Protein AF-A0A351UL53-F1 (afdb_monomer)

Structure (mmCIF, N/CA/C/O backbone):
data_AF-A0A351UL53-F1
#
_entry.id   AF-A0A351U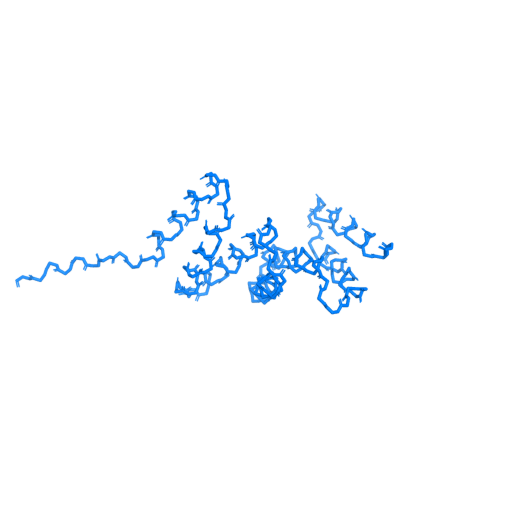L53-F1
#
loop_
_atom_site.group_PDB
_atom_site.id
_atom_site.type_symbol
_atom_site.label_atom_id
_atom_site.label_alt_id
_atom_site.label_comp_id
_atom_site.label_asym_id
_atom_site.label_entity_id
_atom_site.label_seq_id
_atom_site.pdbx_PDB_ins_code
_atom_site.Cartn_x
_atom_site.Cartn_y
_atom_site.Cartn_z
_atom_site.occupancy
_atom_site.B_iso_or_equiv
_atom_site.auth_seq_id
_atom_site.auth_comp_id
_atom_site.auth_asym_id
_atom_site.auth_atom_id
_atom_site.pdbx_PDB_model_num
ATOM 1 N N . MET A 1 1 ? 10.952 2.428 -20.933 1.00 68.31 1 MET A N 1
ATOM 2 C CA . MET A 1 1 ? 11.236 1.149 -20.238 1.00 68.31 1 MET A CA 1
ATOM 3 C C . MET A 1 1 ? 10.155 0.113 -20.560 1.00 68.31 1 MET A C 1
ATOM 5 O O . MET A 1 1 ? 9.127 0.120 -19.886 1.00 68.31 1 MET A O 1
ATOM 9 N N . PRO A 1 2 ? 10.359 -0.741 -21.577 1.00 81.62 2 PRO A N 1
ATOM 10 C CA . PRO A 1 2 ? 9.406 -1.792 -21.960 1.00 81.62 2 PRO A CA 1
ATOM 11 C C . PRO A 1 2 ? 9.128 -2.792 -20.827 1.00 81.62 2 PRO A C 1
ATOM 13 O O . PRO A 1 2 ? 7.979 -2.975 -20.445 1.00 81.62 2 PRO A O 1
ATOM 16 N N . VAL A 1 3 ? 10.183 -3.285 -20.160 1.00 91.88 3 VAL A N 1
ATOM 17 C CA . VAL A 1 3 ? 10.083 -4.295 -19.085 1.00 91.88 3 VAL A CA 1
ATOM 18 C C . VAL A 1 3 ? 9.100 -3.900 -17.977 1.00 91.88 3 VAL A C 1
ATOM 20 O O . VAL A 1 3 ? 8.261 -4.709 -17.595 1.00 91.88 3 VAL A O 1
ATOM 23 N N . TYR A 1 4 ? 9.161 -2.655 -17.483 1.00 96.12 4 TYR A N 1
ATOM 24 C CA . TYR A 1 4 ? 8.219 -2.154 -16.473 1.00 96.12 4 TYR A CA 1
ATOM 25 C C . TYR A 1 4 ? 6.769 -2.225 -16.969 1.00 96.12 4 TYR A C 1
ATOM 27 O O . TYR A 1 4 ? 5.912 -2.780 -16.286 1.00 96.12 4 TYR A O 1
ATOM 35 N N . LYS A 1 5 ? 6.503 -1.678 -18.164 1.00 97.25 5 LYS A N 1
ATOM 36 C CA . LYS A 1 5 ? 5.147 -1.600 -18.723 1.00 97.25 5 LYS A CA 1
ATOM 37 C C . LYS A 1 5 ? 4.570 -2.995 -18.960 1.00 97.25 5 LYS A C 1
ATOM 39 O O . LYS A 1 5 ? 3.425 -3.241 -18.593 1.00 97.25 5 LYS A O 1
ATOM 44 N N . ASP A 1 6 ? 5.377 -3.913 -19.484 1.00 97.75 6 ASP A N 1
ATOM 45 C CA . ASP A 1 6 ? 4.945 -5.281 -19.777 1.00 97.75 6 ASP A CA 1
ATOM 46 C C . ASP A 1 6 ? 4.645 -6.070 -18.498 1.00 97.75 6 ASP A C 1
ATOM 48 O O . ASP A 1 6 ? 3.645 -6.785 -18.425 1.00 97.75 6 ASP A O 1
ATOM 52 N N . CYS A 1 7 ? 5.489 -5.924 -17.471 1.00 98.44 7 CYS A N 1
ATOM 53 C CA . CYS A 1 7 ? 5.260 -6.552 -16.170 1.00 98.44 7 CYS A CA 1
ATOM 54 C C . CYS A 1 7 ? 3.984 -6.012 -15.515 1.00 98.44 7 CYS A C 1
ATOM 56 O O . CYS A 1 7 ? 3.147 -6.796 -15.076 1.00 98.44 7 CYS A O 1
ATOM 58 N N . VAL A 1 8 ? 3.779 -4.692 -15.512 1.00 98.50 8 VAL A N 1
ATOM 59 C CA . VAL A 1 8 ? 2.543 -4.091 -14.985 1.00 98.50 8 VAL A CA 1
ATOM 60 C C . VAL A 1 8 ? 1.318 -4.601 -15.746 1.00 98.50 8 VAL A C 1
ATOM 62 O O . VAL A 1 8 ? 0.368 -5.060 -15.118 1.00 98.50 8 VAL A O 1
ATOM 65 N N . ALA A 1 9 ? 1.348 -4.617 -17.081 1.00 98.50 9 ALA A N 1
ATOM 66 C CA . ALA A 1 9 ? 0.228 -5.102 -17.889 1.00 98.50 9 ALA A CA 1
ATOM 67 C C . ALA A 1 9 ? -0.114 -6.575 -17.597 1.00 98.50 9 ALA A C 1
ATOM 69 O O . ALA A 1 9 ? -1.288 -6.931 -17.453 1.00 98.50 9 ALA A O 1
ATOM 70 N N . ARG A 1 10 ? 0.897 -7.443 -17.455 1.00 98.69 10 ARG A N 1
ATOM 71 C CA . ARG A 1 10 ? 0.681 -8.845 -17.060 1.00 98.69 10 ARG A CA 1
ATOM 72 C C . ARG A 1 10 ? 0.178 -8.971 -15.622 1.00 98.69 10 ARG A C 1
ATOM 74 O O . ARG A 1 10 ? -0.683 -9.813 -15.372 1.00 98.69 10 ARG A O 1
ATOM 81 N N . GLY A 1 11 ? 0.664 -8.136 -14.705 1.00 98.62 11 GLY A N 1
ATOM 82 C CA . GLY A 1 11 ? 0.195 -8.073 -13.320 1.00 98.62 11 GLY A CA 1
ATOM 83 C C . GLY A 1 11 ? -1.282 -7.690 -13.225 1.00 98.62 11 GLY A C 1
ATOM 84 O O . GLY A 1 11 ? -2.062 -8.382 -12.573 1.00 98.62 11 GLY A O 1
ATOM 85 N N . GLU A 1 12 ? -1.692 -6.652 -13.949 1.00 98.56 12 GLU A N 1
ATOM 86 C CA . GLU A 1 12 ? -3.087 -6.210 -14.059 1.00 98.56 12 GLU A CA 1
ATOM 87 C C . GLU A 1 12 ? -3.990 -7.290 -14.668 1.00 98.56 12 GLU A C 1
ATOM 89 O O . GLU A 1 12 ? -5.045 -7.616 -14.119 1.00 98.56 12 GLU A O 1
ATOM 94 N N . LYS A 1 13 ? -3.542 -7.931 -15.755 1.00 98.75 13 LYS A N 1
ATOM 95 C CA . LYS A 1 13 ? -4.259 -9.064 -16.358 1.00 98.75 13 LYS A CA 1
ATOM 96 C C . LYS A 1 13 ? -4.386 -10.243 -15.390 1.00 98.75 13 LYS A C 1
ATOM 98 O O . LYS A 1 13 ? -5.415 -10.908 -15.349 1.00 98.75 13 LYS A O 1
ATOM 103 N N . ALA A 1 14 ? -3.358 -10.532 -14.600 1.00 98.69 14 ALA A N 1
ATOM 104 C CA . ALA A 1 14 ? -3.440 -11.580 -13.590 1.00 98.69 14 ALA A CA 1
ATOM 105 C C . ALA A 1 14 ? -4.446 -11.223 -12.480 1.00 98.69 14 ALA A C 1
ATOM 107 O O . ALA A 1 14 ? -5.165 -12.109 -12.017 1.00 98.69 14 ALA A O 1
ATOM 108 N N . ILE A 1 15 ? -4.558 -9.945 -12.102 1.00 98.56 15 ILE A N 1
ATOM 109 C CA . ILE A 1 15 ? -5.555 -9.462 -11.133 1.00 98.56 15 ILE A CA 1
ATOM 110 C C . ILE A 1 15 ? -6.979 -9.633 -11.654 1.00 98.56 15 ILE A C 1
ATOM 112 O O . ILE A 1 15 ? -7.819 -10.142 -10.911 1.00 98.56 15 ILE A O 1
ATOM 116 N N . SER A 1 16 ? -7.254 -9.290 -12.916 1.00 98.44 16 SER A N 1
ATOM 117 C CA . SER A 1 16 ? -8.591 -9.495 -13.497 1.00 98.44 16 SER A CA 1
ATOM 118 C C . SER A 1 16 ? -8.991 -10.976 -13.538 1.00 98.44 16 SER A C 1
ATOM 120 O O . SER A 1 16 ? -10.166 -11.308 -13.405 1.00 98.44 16 SER A O 1
ATOM 122 N N . LEU A 1 17 ? -8.005 -11.874 -13.618 1.00 98.44 17 LEU A N 1
ATOM 123 C CA . LEU A 1 17 ? -8.179 -13.326 -13.541 1.00 98.44 17 LEU A CA 1
ATOM 124 C C . LEU A 1 17 ? -8.132 -13.885 -12.105 1.00 98.44 17 LEU A C 1
ATOM 126 O O . LEU A 1 17 ? -8.111 -15.104 -11.937 1.00 98.44 17 LEU A O 1
ATOM 130 N N . LYS A 1 18 ? -8.070 -13.030 -11.073 1.00 98.12 18 LYS A N 1
ATOM 131 C CA . LYS A 1 18 ? -7.915 -13.397 -9.648 1.00 98.12 18 LYS A CA 1
ATOM 132 C C . LYS A 1 18 ? -6.678 -14.264 -9.347 1.00 98.12 18 LYS A C 1
ATOM 134 O O . LYS A 1 18 ? -6.607 -14.928 -8.315 1.00 98.12 18 LYS A O 1
ATOM 139 N N . LYS A 1 19 ? -5.664 -14.239 -10.216 1.00 98.62 19 LYS A N 1
ATOM 140 C CA . LYS A 1 19 ? -4.387 -14.952 -10.052 1.00 98.62 19 LYS A CA 1
ATOM 141 C C . LYS A 1 19 ? -3.411 -14.097 -9.243 1.00 98.62 19 LYS A C 1
ATOM 143 O O . LYS A 1 19 ? -2.407 -13.617 -9.770 1.00 98.62 19 LYS A O 1
ATOM 148 N N . TYR A 1 20 ? -3.709 -13.883 -7.963 1.00 98.50 20 TYR A N 1
ATOM 149 C CA . TYR A 1 20 ? -2.988 -12.912 -7.127 1.00 98.50 20 TYR A CA 1
ATOM 150 C C . TYR A 1 20 ? -1.498 -13.231 -6.960 1.00 98.50 20 TYR A C 1
ATOM 152 O O . TYR A 1 20 ? -0.670 -12.335 -7.095 1.00 98.50 20 TYR A O 1
ATOM 160 N N . SER A 1 21 ? -1.120 -14.500 -6.781 1.00 98.31 21 SER A N 1
ATOM 161 C CA . SER A 1 21 ? 0.297 -14.887 -6.698 1.00 98.31 21 SER A CA 1
ATOM 162 C C . SER A 1 21 ? 1.047 -14.629 -8.011 1.00 98.31 21 SER A C 1
ATOM 164 O O . SER A 1 21 ? 2.208 -14.225 -7.994 1.00 98.31 21 SER A O 1
ATOM 166 N N . SER A 1 22 ? 0.393 -14.825 -9.162 1.00 98.44 22 SER A N 1
ATOM 167 C CA . SER A 1 22 ? 0.969 -14.482 -10.469 1.00 98.44 22 SER A CA 1
ATOM 168 C C . SER A 1 22 ? 1.103 -12.972 -10.637 1.00 98.44 22 SER A C 1
ATOM 170 O O . SER A 1 22 ? 2.144 -12.508 -11.092 1.00 98.44 22 SER A O 1
ATOM 172 N N . ALA A 1 23 ? 0.091 -12.205 -10.228 1.00 98.75 23 ALA A N 1
ATOM 173 C CA . ALA A 1 23 ? 0.154 -10.751 -10.248 1.00 98.75 23 ALA A CA 1
ATOM 174 C C . ALA A 1 23 ? 1.308 -10.228 -9.389 1.00 98.75 23 ALA A C 1
ATOM 176 O O . ALA A 1 23 ? 2.081 -9.398 -9.855 1.00 98.75 23 ALA A O 1
ATOM 177 N N . MET A 1 24 ? 1.475 -10.772 -8.181 1.00 98.56 24 MET A N 1
ATOM 178 C CA . MET A 1 24 ? 2.556 -10.398 -7.270 1.00 98.56 24 MET A CA 1
ATOM 179 C C . MET A 1 24 ? 3.923 -10.605 -7.922 1.00 98.56 24 MET A C 1
ATOM 181 O O . MET A 1 24 ? 4.725 -9.677 -7.945 1.00 98.56 24 MET A O 1
ATOM 185 N N . LYS A 1 25 ? 4.153 -11.766 -8.555 1.00 98.50 25 LYS A N 1
ATOM 186 C CA . LYS A 1 25 ? 5.395 -12.037 -9.301 1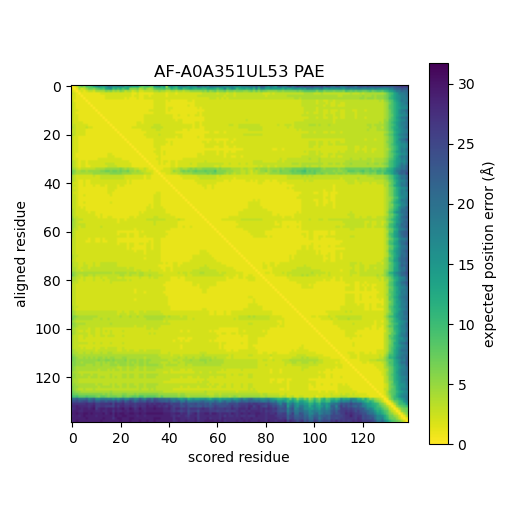.00 98.50 25 LYS A CA 1
ATOM 187 C C . LYS A 1 25 ? 5.664 -10.990 -10.383 1.00 98.50 25 LYS A C 1
ATOM 189 O O . LYS A 1 25 ? 6.804 -10.562 -10.544 1.00 98.50 25 LYS A O 1
ATOM 194 N N . GLU A 1 26 ? 4.643 -10.576 -11.127 1.00 98.75 26 GLU A N 1
ATOM 195 C CA . GLU A 1 26 ? 4.806 -9.576 -12.185 1.00 98.75 26 GLU A CA 1
ATOM 196 C C . GLU A 1 26 ? 5.059 -8.168 -11.626 1.00 98.75 26 GLU A C 1
ATOM 198 O O . GLU A 1 26 ? 5.969 -7.489 -12.098 1.00 98.75 26 GLU A O 1
ATOM 203 N N . PHE A 1 27 ? 4.364 -7.743 -10.567 1.00 98.62 27 PHE A N 1
ATOM 204 C CA . PHE A 1 27 ? 4.651 -6.460 -9.913 1.00 98.62 27 PHE A CA 1
ATOM 205 C C . PHE A 1 27 ? 6.045 -6.430 -9.269 1.00 98.62 27 PHE A C 1
ATOM 207 O O . PHE A 1 27 ? 6.753 -5.434 -9.403 1.00 98.62 27 PHE A O 1
ATOM 214 N N . THR A 1 28 ? 6.515 -7.528 -8.67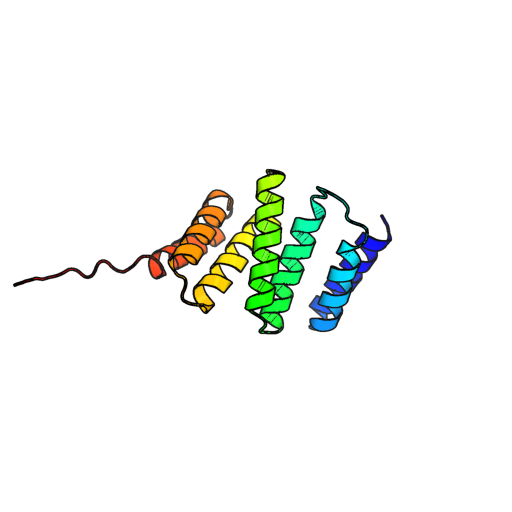1 1.00 98.38 28 THR A N 1
ATOM 215 C CA . THR A 1 28 ? 7.898 -7.623 -8.174 1.00 98.38 28 THR A CA 1
ATOM 216 C C . THR A 1 28 ? 8.915 -7.479 -9.310 1.00 98.38 28 THR A C 1
ATOM 218 O O . THR A 1 28 ? 9.881 -6.728 -9.177 1.00 98.38 28 THR A O 1
ATOM 221 N N . LYS A 1 29 ? 8.690 -8.117 -10.468 1.00 98.12 29 LYS A N 1
ATOM 222 C CA . LYS A 1 29 ? 9.544 -7.916 -11.656 1.00 98.12 29 LYS A CA 1
ATOM 223 C C . LYS A 1 29 ? 9.508 -6.469 -12.156 1.00 98.12 29 LYS A C 1
ATOM 225 O O . LYS A 1 29 ? 10.535 -5.958 -12.598 1.00 98.12 29 LYS A O 1
ATOM 230 N N . ALA A 1 30 ? 8.361 -5.792 -12.056 1.00 98.31 30 ALA A N 1
ATOM 231 C CA . ALA A 1 30 ? 8.227 -4.390 -12.446 1.00 98.31 30 ALA A CA 1
ATOM 232 C C . ALA A 1 30 ? 9.095 -3.444 -11.596 1.00 98.31 30 ALA A C 1
ATOM 234 O O . ALA A 1 30 ? 9.473 -2.390 -12.103 1.00 98.31 30 ALA A O 1
ATOM 235 N N . LEU A 1 31 ? 9.461 -3.811 -10.357 1.00 97.12 31 LEU A N 1
ATOM 236 C CA . LEU A 1 31 ? 10.369 -3.023 -9.508 1.00 97.12 31 LEU A CA 1
ATOM 237 C C . LEU A 1 31 ? 11.829 -3.066 -9.972 1.00 97.12 31 LEU A C 1
ATOM 239 O O . LEU A 1 31 ? 12.544 -2.085 -9.793 1.00 97.12 31 LEU A O 1
ATOM 243 N N . VAL A 1 32 ? 12.283 -4.172 -10.572 1.00 96.62 32 VAL A N 1
ATOM 244 C CA . VAL A 1 32 ? 13.694 -4.396 -10.953 1.00 96.62 32 VAL A CA 1
ATOM 245 C C . VAL A 1 32 ? 14.311 -3.230 -11.750 1.00 96.62 32 VAL A C 1
ATOM 247 O O . VAL A 1 32 ? 15.407 -2.778 -11.381 1.00 96.62 32 VAL A O 1
ATOM 250 N N . PRO A 1 33 ? 13.658 -2.707 -12.813 1.00 96.81 33 PRO A N 1
ATOM 251 C CA . PRO A 1 33 ? 14.196 -1.584 -13.579 1.00 96.81 33 PRO A CA 1
ATOM 252 C C . PRO A 1 33 ? 14.030 -0.216 -12.896 1.00 96.81 33 PRO A C 1
ATOM 254 O O . PRO A 1 33 ? 14.592 0.760 -13.388 1.00 96.81 33 PRO A O 1
ATOM 257 N N . LEU A 1 34 ? 13.273 -0.106 -11.798 1.00 96.31 34 LEU A N 1
ATOM 258 C CA . LEU A 1 34 ? 13.028 1.164 -11.108 1.00 96.31 34 LEU A CA 1
ATOM 259 C C . LEU A 1 34 ? 14.159 1.438 -10.108 1.00 96.31 34 LEU A C 1
ATOM 261 O O . LEU A 1 34 ? 14.278 0.781 -9.071 1.00 96.31 34 LEU A O 1
ATOM 265 N N . LYS A 1 35 ? 15.009 2.423 -10.404 1.00 93.00 35 LYS A N 1
ATOM 266 C CA . LYS A 1 35 ? 16.158 2.803 -9.561 1.00 93.00 35 LYS A CA 1
ATOM 267 C C . LYS A 1 35 ? 15.888 4.101 -8.807 1.00 93.00 35 LYS A C 1
ATOM 269 O O . LYS A 1 35 ? 15.021 4.867 -9.200 1.00 93.00 35 LYS A O 1
ATOM 274 N N . GLY A 1 36 ? 16.610 4.312 -7.705 1.00 91.81 36 GLY A N 1
ATOM 275 C CA . GLY A 1 36 ? 16.540 5.550 -6.922 1.00 91.81 36 GLY A CA 1
ATOM 276 C C . GLY A 1 36 ? 15.113 5.982 -6.573 1.00 91.81 36 GLY A C 1
ATOM 277 O O . GLY A 1 36 ? 14.277 5.158 -6.190 1.00 91.81 36 GLY A O 1
ATOM 278 N N . GLU A 1 37 ? 14.864 7.273 -6.745 1.00 93.00 37 GLU A N 1
ATOM 279 C CA . GLU A 1 37 ? 13.642 8.014 -6.426 1.00 93.00 37 GLU A CA 1
ATOM 280 C C . GLU A 1 37 ? 12.590 7.976 -7.552 1.00 93.00 37 GLU A C 1
ATOM 282 O O . GLU A 1 37 ? 12.003 8.980 -7.941 1.00 93.00 37 GLU A O 1
ATOM 287 N N . ASP A 1 38 ? 12.342 6.789 -8.107 1.00 96.56 38 ASP A N 1
ATOM 288 C CA . ASP A 1 38 ? 11.359 6.614 -9.177 1.00 96.56 38 ASP A CA 1
ATOM 289 C C . ASP A 1 38 ? 9.922 6.588 -8.633 1.00 96.56 38 ASP A C 1
ATOM 291 O O . ASP A 1 38 ? 9.513 5.634 -7.964 1.00 96.56 38 ASP A O 1
ATOM 295 N N . ALA A 1 39 ? 9.132 7.606 -8.981 1.00 96.56 39 ALA A N 1
ATOM 296 C CA . ALA A 1 39 ? 7.737 7.758 -8.564 1.00 96.56 39 ALA A CA 1
ATOM 297 C C . ALA A 1 39 ? 6.854 6.533 -8.863 1.00 96.56 39 ALA A C 1
ATOM 299 O O . ALA A 1 39 ? 5.907 6.246 -8.127 1.00 96.56 39 ALA A O 1
ATOM 300 N N . ARG A 1 40 ? 7.173 5.749 -9.904 1.00 97.69 40 ARG A N 1
ATOM 301 C CA . ARG A 1 40 ? 6.404 4.542 -10.258 1.00 97.69 40 ARG A CA 1
ATOM 302 C C . ARG A 1 40 ? 6.474 3.461 -9.184 1.00 97.69 40 ARG A C 1
ATOM 304 O O . ARG A 1 40 ? 5.590 2.608 -9.132 1.00 97.69 40 ARG A O 1
ATOM 311 N N . LYS A 1 41 ? 7.481 3.496 -8.305 1.00 98.19 41 LYS A N 1
ATOM 312 C CA . LYS A 1 41 ? 7.574 2.580 -7.162 1.00 98.19 41 LYS A CA 1
ATOM 313 C C . LYS A 1 41 ? 6.380 2.710 -6.223 1.00 98.19 41 LYS A C 1
ATOM 315 O O . LYS A 1 41 ? 5.947 1.693 -5.700 1.00 98.19 41 LYS A O 1
ATOM 320 N N . ILE A 1 42 ? 5.818 3.913 -6.062 1.00 98.62 42 ILE A N 1
ATOM 321 C CA . ILE A 1 42 ? 4.649 4.151 -5.199 1.00 98.62 42 ILE A CA 1
ATOM 322 C C . ILE A 1 42 ? 3.475 3.289 -5.675 1.00 98.62 42 ILE A C 1
ATOM 324 O O . ILE A 1 42 ? 2.912 2.529 -4.895 1.00 98.62 42 ILE A O 1
ATOM 328 N N . TYR A 1 43 ? 3.172 3.339 -6.976 1.00 98.62 43 TYR A N 1
ATOM 329 C CA . TYR A 1 43 ? 2.141 2.502 -7.590 1.00 98.62 43 TYR A CA 1
ATOM 330 C C . TYR A 1 43 ? 2.435 1.007 -7.407 1.00 98.62 43 TYR A C 1
ATOM 332 O O . TYR A 1 43 ? 1.567 0.249 -6.985 1.00 98.62 43 TYR A O 1
ATOM 340 N N . VAL A 1 44 ? 3.661 0.559 -7.692 1.00 98.69 44 VAL A N 1
ATOM 341 C CA . VAL A 1 44 ? 3.981 -0.874 -7.612 1.00 98.69 44 VAL A CA 1
ATOM 342 C C . VAL A 1 44 ? 3.894 -1.397 -6.174 1.00 98.69 44 VAL A C 1
ATOM 344 O O . VAL A 1 44 ? 3.337 -2.472 -5.954 1.00 98.69 44 VAL A O 1
ATOM 347 N N . TYR A 1 45 ? 4.388 -0.643 -5.191 1.00 98.81 45 TYR A N 1
ATOM 348 C CA . TYR A 1 45 ? 4.274 -1.009 -3.781 1.00 98.81 45 TYR A CA 1
ATOM 349 C C . TYR A 1 45 ? 2.825 -0.982 -3.288 1.00 98.81 45 TYR A C 1
ATOM 351 O O . TYR A 1 45 ? 2.418 -1.909 -2.592 1.00 98.81 45 TYR A O 1
ATOM 359 N N . GLU A 1 46 ? 2.011 -0.011 -3.707 1.00 98.75 46 GLU A N 1
ATOM 360 C CA . GLU A 1 46 ? 0.570 0.007 -3.410 1.00 98.75 46 GLU A CA 1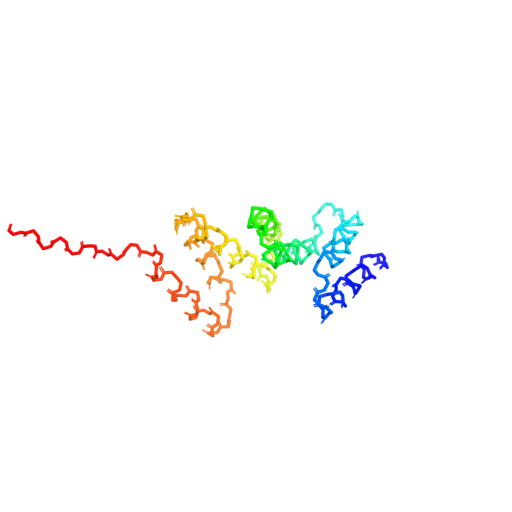
ATOM 361 C C . GLU A 1 46 ? -0.121 -1.277 -3.898 1.00 98.75 46 GLU A C 1
ATOM 363 O O . GLU A 1 46 ? -0.859 -1.920 -3.142 1.00 98.75 46 GLU A O 1
ATOM 368 N N . ARG A 1 47 ? 0.189 -1.719 -5.124 1.00 98.81 47 ARG A N 1
ATOM 369 C CA . ARG A 1 47 ? -0.362 -2.961 -5.688 1.00 98.81 47 ARG A CA 1
ATOM 370 C C . ARG A 1 47 ? 0.136 -4.208 -4.977 1.00 98.81 47 ARG A C 1
ATOM 372 O O . ARG A 1 47 ? -0.658 -5.123 -4.761 1.00 98.81 47 ARG A O 1
ATOM 379 N N . LEU A 1 48 ? 1.409 -4.257 -4.591 1.00 98.88 48 LEU A N 1
ATOM 380 C CA . LEU A 1 48 ? 1.951 -5.362 -3.795 1.00 98.88 48 LEU A CA 1
ATOM 381 C C . LEU A 1 48 ? 1.293 -5.427 -2.412 1.00 98.88 48 LEU A C 1
ATOM 383 O O . LEU A 1 48 ? 0.926 -6.519 -1.977 1.00 98.88 48 LEU A O 1
ATOM 387 N N . GLY A 1 49 ? 1.052 -4.284 -1.767 1.00 98.81 49 GLY A N 1
ATOM 388 C CA . GLY A 1 49 ? 0.299 -4.209 -0.515 1.00 98.81 49 GLY A CA 1
ATOM 389 C C . GLY A 1 49 ? -1.105 -4.791 -0.664 1.00 98.81 49 GLY A C 1
ATOM 390 O O . GLY A 1 49 ? -1.492 -5.708 0.062 1.00 98.81 49 GLY A O 1
ATOM 39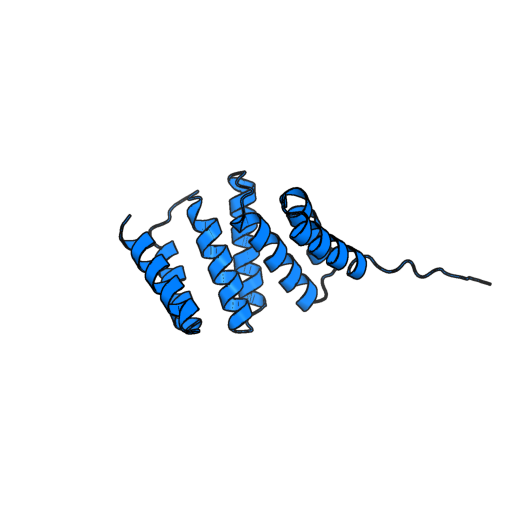1 N N . TRP A 1 50 ? -1.839 -4.346 -1.686 1.00 98.81 50 TRP A N 1
ATOM 392 C CA . TRP A 1 50 ? -3.193 -4.834 -1.960 1.00 98.81 50 TRP A CA 1
ATOM 393 C C . TRP A 1 50 ? -3.237 -6.336 -2.259 1.00 98.81 50 TRP A C 1
ATOM 395 O O . TRP A 1 50 ? -4.127 -7.045 -1.786 1.00 98.81 50 TRP A O 1
ATOM 405 N N . LEU A 1 51 ? -2.268 -6.844 -3.022 1.00 98.81 51 LEU A N 1
ATOM 406 C CA . LEU A 1 51 ? -2.165 -8.269 -3.332 1.00 98.81 51 LEU A CA 1
ATOM 407 C C . LEU A 1 51 ? -1.911 -9.115 -2.085 1.00 98.81 51 LEU A C 1
ATOM 409 O O . LEU A 1 51 ? -2.514 -10.177 -1.954 1.00 98.81 51 LEU A O 1
ATOM 413 N N . ASN A 1 52 ? -1.083 -8.638 -1.157 1.00 98.75 52 ASN A N 1
ATOM 414 C CA . ASN A 1 52 ? -0.828 -9.342 0.097 1.00 98.75 52 ASN A CA 1
ATOM 415 C C . ASN A 1 52 ? -2.073 -9.378 0.994 1.00 98.75 52 ASN A C 1
ATOM 417 O O . ASN A 1 52 ? -2.388 -10.434 1.538 1.00 98.75 52 ASN A O 1
ATOM 421 N N . ILE A 1 53 ? -2.896 -8.320 1.007 1.00 98.50 53 ILE A N 1
ATOM 422 C CA . ILE A 1 53 ? -4.236 -8.386 1.621 1.00 98.50 53 ILE A CA 1
ATOM 423 C C . ILE A 1 53 ? -5.090 -9.492 0.987 1.00 98.50 53 ILE A C 1
ATOM 425 O O . ILE A 1 53 ? -5.749 -10.247 1.700 1.00 98.50 53 ILE A O 1
ATOM 429 N N . LYS A 1 54 ? -5.087 -9.623 -0.347 1.00 98.38 54 LYS A N 1
ATOM 430 C CA . LYS A 1 54 ? -5.833 -10.692 -1.042 1.00 98.38 54 LYS A CA 1
ATOM 431 C C . LYS A 1 54 ? -5.296 -12.094 -0.766 1.00 98.38 54 LYS A C 1
ATOM 433 O O . LYS A 1 54 ? -6.057 -13.050 -0.885 1.00 98.38 54 LYS A O 1
ATOM 438 N N . LEU A 1 55 ? -4.025 -12.205 -0.400 1.00 98.00 55 LEU A N 1
ATOM 439 C CA . LEU A 1 55 ? -3.362 -13.448 -0.012 1.00 98.00 55 LEU A CA 1
ATOM 440 C C . LEU A 1 55 ? -3.382 -13.688 1.507 1.00 98.00 55 LEU A C 1
ATOM 442 O O . LEU A 1 55 ? -2.787 -14.655 1.967 1.00 98.00 55 LEU A O 1
ATOM 446 N N . ASN A 1 56 ? -4.092 -12.847 2.268 1.00 97.50 56 ASN A N 1
ATOM 447 C CA . ASN A 1 56 ? -4.187 -12.907 3.728 1.00 97.50 56 ASN A CA 1
ATOM 448 C C . ASN A 1 56 ? -2.835 -12.764 4.460 1.00 97.50 56 ASN A C 1
ATOM 450 O O . ASN A 1 56 ? -2.697 -13.207 5.597 1.00 97.50 56 ASN A O 1
ATOM 454 N N . ASP A 1 57 ? -1.857 -12.115 3.827 1.00 98.31 57 ASP A N 1
ATOM 455 C CA . ASP A 1 57 ? -0.573 -11.746 4.426 1.00 98.31 57 ASP A CA 1
ATOM 456 C C . ASP A 1 57 ? -0.612 -10.263 4.829 1.00 98.31 57 ASP A C 1
ATOM 458 O O . ASP A 1 57 ? -0.234 -9.361 4.078 1.00 98.31 57 ASP A O 1
ATOM 462 N N . ILE A 1 58 ? -1.161 -9.997 6.016 1.00 98.38 58 ILE A N 1
ATOM 463 C CA . ILE A 1 58 ? -1.307 -8.631 6.543 1.00 98.38 58 ILE A CA 1
ATOM 464 C C . ILE A 1 58 ? 0.059 -7.995 6.829 1.00 98.38 58 ILE A C 1
ATOM 466 O O . ILE A 1 58 ? 0.221 -6.782 6.680 1.00 98.38 58 ILE A O 1
ATOM 470 N N . ASP A 1 59 ? 1.048 -8.808 7.187 1.00 97.69 59 ASP A N 1
ATOM 471 C CA . ASP A 1 59 ? 2.362 -8.346 7.611 1.00 97.69 59 ASP A CA 1
ATOM 472 C C . ASP A 1 59 ? 3.162 -7.813 6.424 1.00 97.69 59 ASP A C 1
ATOM 474 O O . ASP A 1 59 ? 3.619 -6.663 6.442 1.00 97.69 59 ASP A O 1
ATOM 478 N N . SER A 1 60 ? 3.230 -8.590 5.342 1.00 98.25 60 SER A N 1
ATOM 479 C CA . SER A 1 60 ? 3.823 -8.134 4.084 1.00 98.25 60 SER A CA 1
ATOM 480 C C . SER A 1 60 ? 3.045 -6.956 3.499 1.00 98.25 60 SER A C 1
ATOM 482 O O . SER A 1 60 ? 3.650 -6.002 3.002 1.00 98.25 60 SER A O 1
ATOM 484 N N . ALA A 1 61 ? 1.708 -6.976 3.575 1.00 98.81 61 ALA A N 1
ATOM 485 C CA . ALA A 1 61 ? 0.886 -5.878 3.070 1.00 98.81 61 ALA A CA 1
ATOM 486 C C . ALA A 1 61 ? 1.231 -4.544 3.740 1.00 98.81 61 ALA A C 1
ATOM 488 O O . ALA A 1 61 ? 1.418 -3.536 3.054 1.00 98.81 61 ALA A O 1
ATOM 489 N N . GLN A 1 62 ? 1.367 -4.550 5.066 1.00 98.69 62 GLN A N 1
ATOM 490 C CA . GLN A 1 62 ? 1.752 -3.373 5.834 1.00 98.69 62 GLN A CA 1
ATOM 491 C C . GLN A 1 62 ? 3.117 -2.838 5.400 1.00 98.69 62 GLN A C 1
ATOM 493 O O . GLN A 1 62 ? 3.243 -1.640 5.152 1.00 98.69 62 GLN A O 1
ATOM 498 N N . GLY A 1 63 ? 4.120 -3.712 5.258 1.00 98.69 63 GLY A N 1
ATOM 499 C CA . GLY A 1 63 ? 5.459 -3.314 4.818 1.00 98.69 63 GLY A CA 1
ATOM 500 C C . GLY A 1 63 ? 5.445 -2.624 3.451 1.00 98.69 63 GLY A C 1
ATOM 501 O O . GLY A 1 63 ? 6.057 -1.566 3.275 1.00 98.69 63 GLY A O 1
ATOM 502 N N . TYR A 1 64 ? 4.684 -3.164 2.495 1.00 98.88 64 TYR A N 1
ATOM 503 C CA . TYR A 1 64 ? 4.548 -2.560 1.169 1.00 98.88 64 TYR A CA 1
ATOM 504 C C . TYR A 1 64 ? 3.832 -1.210 1.199 1.00 98.88 64 TYR A C 1
ATOM 506 O O . TYR A 1 64 ? 4.315 -0.255 0.588 1.00 98.88 64 TYR A O 1
ATOM 514 N N . TYR A 1 65 ? 2.722 -1.097 1.928 1.00 98.88 65 TYR A N 1
ATOM 515 C CA . TYR A 1 65 ? 2.009 0.174 2.042 1.00 98.88 65 TYR A CA 1
ATOM 516 C C . TYR A 1 65 ? 2.846 1.254 2.730 1.00 98.88 65 TYR A C 1
ATOM 518 O O . TYR A 1 65 ? 2.895 2.374 2.228 1.00 98.88 65 TYR A O 1
ATOM 526 N N . LEU A 1 66 ? 3.564 0.918 3.805 1.00 98.81 66 LEU A N 1
ATOM 527 C CA . LEU A 1 66 ? 4.467 1.855 4.481 1.00 98.81 66 LEU A CA 1
ATOM 528 C C . LEU A 1 66 ? 5.623 2.298 3.575 1.00 98.81 66 LEU A C 1
ATOM 530 O O . LEU A 1 66 ? 6.006 3.467 3.574 1.00 98.81 66 LEU A O 1
ATOM 534 N N . THR A 1 67 ? 6.145 1.388 2.752 1.00 98.56 67 THR A N 1
ATOM 535 C CA . THR A 1 67 ? 7.172 1.726 1.756 1.00 98.56 67 THR A CA 1
ATOM 536 C C . THR A 1 67 ? 6.616 2.683 0.697 1.00 98.56 67 THR A C 1
ATOM 538 O O . THR A 1 67 ? 7.280 3.653 0.326 1.00 98.56 67 THR A O 1
ATOM 541 N N . ALA A 1 68 ? 5.386 2.454 0.228 1.00 98.69 68 ALA A N 1
ATOM 542 C CA . ALA A 1 68 ? 4.718 3.337 -0.724 1.00 98.69 68 ALA A CA 1
ATOM 543 C C . ALA A 1 68 ? 4.475 4.739 -0.139 1.00 98.69 68 ALA A C 1
ATOM 545 O O . ALA A 1 68 ? 4.764 5.728 -0.813 1.00 98.69 68 ALA A O 1
ATOM 546 N N . THR A 1 69 ? 3.999 4.842 1.109 1.00 98.62 69 THR A N 1
ATOM 547 C CA . THR A 1 69 ? 3.774 6.138 1.774 1.00 98.62 69 THR A CA 1
ATOM 548 C C . THR A 1 69 ? 5.079 6.871 2.046 1.00 98.62 69 THR A C 1
ATOM 550 O O . THR A 1 69 ? 5.153 8.062 1.778 1.00 98.62 69 THR A O 1
ATOM 553 N N . TYR A 1 70 ? 6.130 6.172 2.485 1.00 98.31 70 TYR A N 1
ATOM 554 C CA . TYR A 1 70 ? 7.454 6.771 2.674 1.00 98.31 70 TYR A CA 1
ATOM 555 C C . TYR A 1 70 ? 7.999 7.363 1.367 1.00 98.31 70 TYR A C 1
ATOM 557 O O . TYR A 1 70 ? 8.476 8.495 1.335 1.00 98.31 70 TYR A O 1
ATOM 565 N N . GLN A 1 71 ? 7.890 6.622 0.260 1.00 98.12 71 GLN A N 1
ATOM 566 C CA . GLN A 1 71 ? 8.319 7.109 -1.050 1.00 98.12 71 GLN A CA 1
ATOM 567 C C . GLN A 1 71 ? 7.468 8.301 -1.519 1.00 98.12 71 GLN A C 1
ATOM 569 O O . GLN A 1 71 ? 8.012 9.233 -2.103 1.00 98.12 71 GLN A O 1
ATOM 574 N N . ALA A 1 72 ? 6.157 8.285 -1.258 1.00 98.19 72 ALA A N 1
ATOM 575 C CA . ALA A 1 72 ? 5.262 9.396 -1.573 1.00 98.19 72 ALA A CA 1
ATOM 576 C C . ALA A 1 72 ? 5.590 10.660 -0.766 1.00 98.19 72 ALA A C 1
ATOM 578 O O . ALA A 1 72 ? 5.634 11.737 -1.348 1.00 98.19 72 ALA A O 1
ATOM 579 N N . GLU A 1 73 ? 5.870 10.530 0.535 1.00 97.81 73 GLU A N 1
ATOM 580 C CA . GLU A 1 73 ? 6.308 11.637 1.397 1.00 97.81 73 GLU A CA 1
ATOM 581 C C . GLU A 1 73 ? 7.641 12.205 0.912 1.00 97.81 73 GLU A C 1
ATOM 583 O O . GLU A 1 73 ? 7.761 13.410 0.717 1.00 97.81 73 GLU A O 1
ATOM 588 N N . LYS A 1 74 ? 8.617 11.334 0.635 1.00 97.81 74 LYS A N 1
ATOM 589 C CA . LYS A 1 74 ? 9.950 11.737 0.177 1.00 97.81 74 LYS A CA 1
ATOM 590 C C . LYS A 1 74 ? 9.929 12.499 -1.154 1.00 97.81 74 LYS A C 1
ATOM 592 O O . LYS A 1 74 ? 10.760 13.374 -1.358 1.00 97.81 74 LYS A O 1
ATOM 597 N N . LEU A 1 75 ? 9.021 12.137 -2.060 1.00 97.69 75 LEU A N 1
ATOM 598 C CA . LEU A 1 75 ? 8.884 12.766 -3.379 1.00 97.69 75 LEU A CA 1
ATOM 599 C C . LEU A 1 75 ? 7.820 13.868 -3.419 1.00 97.69 75 LEU A C 1
ATOM 601 O O . LEU A 1 75 ? 7.592 14.437 -4.481 1.00 97.69 75 LEU A O 1
ATOM 605 N N . GLU A 1 76 ? 7.131 14.118 -2.304 1.00 97.69 76 GLU A N 1
ATOM 606 C CA . GLU A 1 76 ? 5.991 15.038 -2.216 1.00 97.69 76 GLU A CA 1
ATOM 607 C C . GLU A 1 76 ? 4.860 14.716 -3.223 1.00 97.69 76 GLU A C 1
ATOM 609 O O . GLU A 1 76 ? 4.154 15.592 -3.727 1.00 97.69 76 GLU A O 1
ATOM 614 N N . LEU A 1 77 ? 4.652 13.425 -3.516 1.00 97.56 77 LEU A N 1
ATOM 615 C CA . LEU A 1 77 ? 3.675 12.937 -4.497 1.00 97.56 77 LEU A CA 1
ATOM 616 C C . LEU A 1 77 ? 2.426 12.358 -3.827 1.00 97.56 77 LEU A C 1
ATOM 618 O O . LEU A 1 77 ? 2.281 11.149 -3.642 1.00 97.56 77 LEU A O 1
ATOM 622 N N . PHE A 1 78 ? 1.462 13.228 -3.533 1.00 96.62 78 PHE A N 1
ATOM 623 C CA . PHE A 1 78 ? 0.216 12.875 -2.843 1.00 96.62 78 PHE A CA 1
ATOM 624 C C . PHE A 1 78 ? -0.948 12.584 -3.806 1.00 96.62 78 PHE A C 1
ATOM 626 O O . PHE A 1 78 ? -1.992 13.235 -3.782 1.00 96.62 78 PHE A O 1
ATOM 633 N N . GLY A 1 79 ? -0.745 11.605 -4.690 1.00 96.06 79 GLY A N 1
ATOM 634 C CA . GLY A 1 79 ? -1.745 11.134 -5.653 1.00 96.06 79 GLY A CA 1
ATOM 635 C C . GLY A 1 79 ? -2.686 10.048 -5.113 1.00 96.06 79 GLY A C 1
ATOM 636 O O . GLY A 1 79 ? -2.734 9.753 -3.915 1.00 96.06 7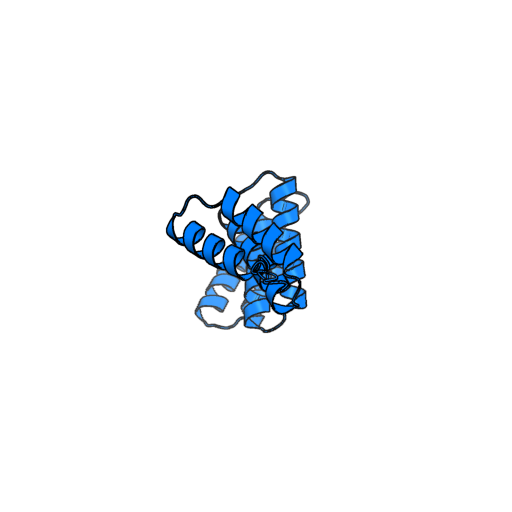9 GLY A O 1
ATOM 637 N N . LYS A 1 80 ? -3.419 9.402 -6.029 1.00 97.06 80 LYS A N 1
ATOM 638 C CA . LYS A 1 80 ? -4.339 8.292 -5.722 1.00 97.06 80 LYS A CA 1
ATOM 639 C C . LYS A 1 80 ? -3.616 7.116 -5.060 1.00 97.06 80 LYS A C 1
ATOM 641 O O . LYS A 1 80 ? -4.148 6.505 -4.139 1.00 97.06 80 LYS A O 1
ATOM 646 N N . GLU A 1 81 ? -2.408 6.807 -5.510 1.00 97.88 81 GLU A N 1
ATOM 647 C CA . GLU A 1 81 ? -1.600 5.694 -5.016 1.00 97.88 81 GLU A CA 1
ATOM 648 C C . GLU A 1 81 ? -1.136 5.946 -3.577 1.00 97.88 81 GLU A C 1
ATOM 650 O O . GLU A 1 81 ? -1.200 5.044 -2.743 1.00 97.88 81 GLU A O 1
ATOM 655 N N . ALA A 1 82 ? -0.751 7.184 -3.250 1.00 98.31 82 ALA A N 1
ATOM 656 C CA . ALA A 1 82 ? -0.422 7.582 -1.882 1.00 98.31 82 ALA A CA 1
ATOM 657 C C . ALA A 1 82 ? -1.658 7.505 -0.973 1.00 98.31 82 ALA A C 1
ATOM 659 O O . ALA A 1 82 ? -1.603 6.900 0.097 1.00 98.31 82 ALA A O 1
ATOM 660 N N . LEU A 1 83 ? -2.800 8.037 -1.430 1.00 98.56 83 LEU A N 1
ATOM 661 C CA . LEU A 1 83 ? -4.079 7.945 -0.721 1.00 98.56 83 LEU A CA 1
ATOM 662 C C . LEU A 1 83 ? -4.456 6.488 -0.411 1.00 98.56 83 LEU A C 1
ATOM 664 O O . LEU A 1 83 ? -4.788 6.158 0.730 1.00 98.56 83 LEU A O 1
ATOM 668 N N . ASN A 1 84 ? -4.390 5.612 -1.413 1.00 98.50 84 ASN A N 1
ATOM 669 C CA . ASN A 1 84 ? -4.660 4.187 -1.247 1.00 98.50 84 ASN A CA 1
ATOM 670 C C . ASN A 1 84 ? -3.667 3.527 -0.290 1.00 98.50 84 ASN A C 1
ATOM 672 O O . ASN A 1 84 ? -4.077 2.708 0.529 1.00 98.50 84 ASN A O 1
ATOM 676 N N . SER A 1 85 ? -2.390 3.904 -0.356 1.00 98.81 85 SER A N 1
ATOM 677 C CA . SER A 1 85 ? -1.351 3.330 0.498 1.00 98.81 85 SER A CA 1
ATOM 678 C C . SER A 1 85 ? -1.543 3.694 1.964 1.00 98.81 85 SER A C 1
ATOM 680 O O . SER A 1 85 ? -1.489 2.808 2.811 1.00 98.81 85 SER A O 1
ATOM 682 N N . TYR A 1 86 ? -1.886 4.947 2.277 1.00 98.81 86 TYR A N 1
ATOM 683 C CA . TYR A 1 86 ? -2.237 5.330 3.647 1.00 98.81 86 TYR A CA 1
ATOM 684 C C . TYR A 1 86 ? -3.465 4.572 4.159 1.00 98.81 86 TYR A C 1
ATOM 686 O O . TYR A 1 86 ? -3.458 4.068 5.279 1.00 98.81 86 TYR A O 1
ATOM 694 N N . ARG A 1 87 ? -4.513 4.419 3.337 1.00 98.69 87 ARG A N 1
ATOM 695 C CA . ARG A 1 87 ? -5.692 3.615 3.716 1.00 98.69 87 ARG A CA 1
ATOM 696 C C . ARG A 1 87 ? -5.337 2.142 3.932 1.00 98.69 87 ARG A C 1
ATOM 698 O O . ARG A 1 87 ? -5.854 1.522 4.857 1.00 98.69 87 ARG A O 1
ATOM 705 N N . GLY A 1 88 ? -4.469 1.591 3.088 1.00 98.69 88 GLY A N 1
ATOM 706 C CA . GLY A 1 88 ? -3.982 0.219 3.186 1.00 98.69 88 GLY A CA 1
ATOM 707 C C . GLY A 1 88 ? -3.162 -0.020 4.452 1.00 98.69 88 GLY A C 1
ATOM 708 O O . GLY A 1 88 ? -3.433 -0.970 5.185 1.00 98.69 88 GLY A O 1
ATOM 709 N N . ALA A 1 89 ? -2.220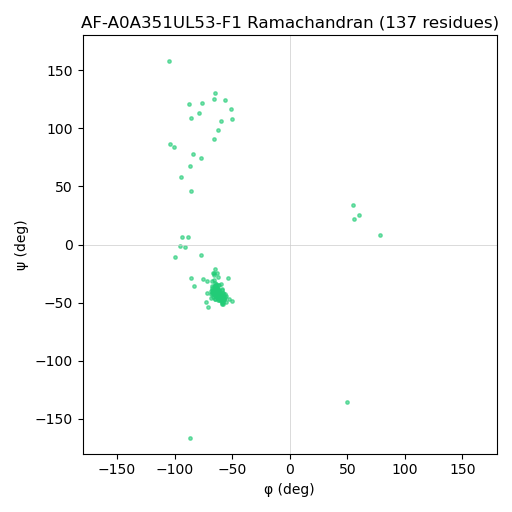 0.875 4.759 1.00 98.81 89 ALA A N 1
ATOM 710 C CA . ALA A 1 89 ? -1.450 0.845 6.001 1.00 98.81 89 ALA A CA 1
ATOM 711 C C . ALA A 1 89 ? -2.372 0.951 7.222 1.00 98.81 89 ALA A C 1
ATOM 713 O O . ALA A 1 89 ? -2.276 0.126 8.130 1.00 98.81 89 ALA A O 1
ATOM 714 N N . ALA A 1 90 ? -3.319 1.897 7.209 1.00 98.62 90 ALA A N 1
ATOM 715 C CA . ALA A 1 90 ? -4.293 2.063 8.284 1.00 98.62 90 ALA A CA 1
ATOM 716 C C . ALA A 1 90 ? -5.098 0.782 8.533 1.00 98.62 90 ALA A C 1
ATOM 718 O O . ALA A 1 90 ? -5.199 0.330 9.670 1.00 98.62 90 ALA A O 1
ATOM 719 N N . TYR A 1 91 ? -5.601 0.152 7.469 1.00 98.44 91 TYR A N 1
ATOM 720 C CA . TYR A 1 91 ? -6.296 -1.131 7.561 1.00 98.44 91 TYR A CA 1
ATOM 721 C C . TYR A 1 91 ? -5.425 -2.228 8.192 1.00 98.44 91 TYR A C 1
ATOM 723 O O . TYR A 1 91 ? -5.915 -3.000 9.016 1.00 98.44 91 TYR A O 1
ATOM 731 N N . CYS A 1 92 ? -4.139 -2.306 7.836 1.00 98.69 92 CYS A N 1
ATOM 732 C CA . CYS A 1 92 ? -3.229 -3.292 8.425 1.00 98.69 92 CYS A CA 1
ATOM 733 C C . CYS A 1 92 ? -3.024 -3.045 9.927 1.00 98.69 92 CYS A C 1
ATOM 735 O O . CYS A 1 92 ? -3.081 -3.991 10.712 1.00 98.69 92 CYS A O 1
ATOM 737 N N . PHE A 1 93 ? -2.854 -1.785 10.338 1.00 98.31 93 PHE A N 1
ATOM 738 C CA . PHE A 1 93 ? -2.775 -1.416 11.753 1.00 98.31 93 PHE A CA 1
ATOM 739 C C . PHE A 1 93 ? -4.071 -1.752 12.510 1.00 98.31 93 PHE A C 1
ATOM 741 O O . PHE A 1 93 ? -3.995 -2.366 13.573 1.00 98.31 93 PHE A O 1
ATOM 748 N N . GLU A 1 94 ? -5.254 -1.482 11.934 1.00 96.50 94 GLU A N 1
ATOM 749 C CA . GLU A 1 94 ? -6.542 -1.900 12.522 1.00 96.50 94 GLU A CA 1
ATOM 750 C C . GLU A 1 94 ? -6.578 -3.415 12.767 1.00 96.50 94 GLU A C 1
ATOM 752 O O . GLU A 1 94 ? -7.003 -3.870 13.827 1.00 96.50 94 GLU A O 1
ATOM 757 N N . LYS A 1 95 ? -6.118 -4.217 11.797 1.00 96.62 95 LYS A N 1
ATOM 758 C CA . LYS A 1 95 ? -6.103 -5.683 11.915 1.00 96.62 95 LYS A CA 1
ATOM 759 C C . LYS A 1 95 ? -5.158 -6.203 12.991 1.00 96.62 95 LYS A C 1
ATOM 761 O O . LYS A 1 95 ? -5.410 -7.284 13.515 1.00 96.62 95 LYS A O 1
ATOM 766 N N . ARG A 1 96 ? -4.127 -5.438 13.342 1.00 94.88 96 ARG A N 1
ATOM 767 C CA . ARG A 1 96 ? -3.211 -5.741 14.449 1.00 94.88 96 ARG A CA 1
ATOM 768 C C . ARG A 1 96 ? -3.653 -5.136 15.788 1.00 94.88 96 ARG A C 1
ATOM 770 O O . ARG A 1 96 ? -2.987 -5.358 16.791 1.00 94.88 96 ARG A O 1
ATOM 777 N N . GLY A 1 97 ? -4.755 -4.385 15.819 1.00 94.69 97 GLY A N 1
ATOM 778 C CA . GLY A 1 97 ? -5.240 -3.700 17.021 1.00 94.69 97 GLY A CA 1
ATOM 779 C C . GLY A 1 97 ? -4.496 -2.403 17.360 1.00 94.69 97 GLY A C 1
ATOM 780 O O . GLY A 1 97 ? -4.757 -1.813 18.408 1.00 94.69 97 GLY A O 1
ATOM 781 N N . ASP A 1 98 ? -3.609 -1.925 16.485 1.00 96.44 98 ASP A N 1
ATOM 782 C CA . ASP A 1 98 ? -2.915 -0.647 16.655 1.00 96.44 98 ASP A CA 1
ATOM 783 C C . ASP A 1 98 ? -3.787 0.503 16.134 1.00 96.44 98 ASP A C 1
ATOM 785 O O . ASP A 1 98 ? -3.632 1.030 15.029 1.00 96.44 98 ASP A O 1
ATOM 789 N N . ASN A 1 99 ? -4.769 0.880 16.949 1.00 95.38 99 ASN A N 1
ATOM 790 C CA . ASN A 1 99 ? -5.719 1.931 16.593 1.00 95.38 99 ASN A CA 1
ATOM 791 C C . ASN A 1 99 ? -5.059 3.310 16.466 1.00 95.38 99 ASN A C 1
ATOM 793 O O . ASN A 1 99 ? -5.578 4.160 15.739 1.00 95.38 99 ASN A O 1
ATOM 797 N N . ALA A 1 100 ? -3.936 3.541 17.155 1.00 95.94 100 ALA A N 1
ATOM 798 C CA . ALA A 1 100 ? -3.244 4.823 17.133 1.00 95.94 100 ALA A CA 1
ATOM 799 C C . ALA A 1 100 ? -2.587 5.046 15.766 1.00 95.94 100 ALA A C 1
ATOM 801 O O . ALA A 1 100 ? -2.899 6.029 15.087 1.00 95.94 100 ALA A O 1
ATOM 802 N N . SER A 1 101 ? -1.776 4.091 15.304 1.00 97.00 101 SER A N 1
ATOM 803 C CA . SER A 1 101 ? -1.166 4.167 13.974 1.00 97.00 101 SER A CA 1
ATOM 804 C C . SER A 1 101 ? -2.196 4.044 12.851 1.00 97.00 101 SER A C 1
ATOM 806 O O . SER A 1 101 ? -2.045 4.685 11.806 1.00 97.00 101 SER A O 1
ATOM 808 N N . ALA A 1 102 ? -3.285 3.294 13.054 1.00 98.25 102 ALA A N 1
ATOM 809 C CA . ALA A 1 102 ? -4.400 3.284 12.110 1.00 98.25 102 ALA A CA 1
ATOM 810 C C . ALA A 1 102 ? -5.023 4.680 11.948 1.00 98.25 102 ALA A C 1
ATOM 812 O O . ALA A 1 102 ? -5.233 5.136 10.820 1.00 98.25 102 ALA A O 1
ATOM 813 N N . ALA A 1 103 ? -5.294 5.374 13.058 1.00 97.75 103 ALA A N 1
ATOM 814 C CA . ALA A 1 103 ? -5.868 6.714 13.031 1.00 97.75 103 ALA A CA 1
ATOM 815 C C . ALA A 1 103 ? -4.934 7.719 12.346 1.00 97.75 103 ALA A C 1
ATOM 817 O O . ALA A 1 103 ? -5.388 8.453 11.470 1.00 97.75 103 ALA A O 1
ATOM 818 N N . GLU A 1 104 ? -3.636 7.701 12.655 1.00 98.06 104 GLU A N 1
ATOM 819 C CA . GLU A 1 104 ? -2.656 8.588 12.016 1.00 98.06 104 GLU A CA 1
ATOM 820 C C . GLU A 1 104 ? -2.651 8.427 10.485 1.00 98.06 104 GLU A C 1
ATOM 822 O O . GLU A 1 104 ? -2.734 9.404 9.735 1.00 98.06 104 GLU A O 1
ATOM 827 N N . ASN A 1 105 ? -2.622 7.183 9.999 1.00 98.56 105 ASN A N 1
ATOM 828 C CA . ASN A 1 105 ? -2.623 6.903 8.564 1.00 98.56 105 ASN A CA 1
ATOM 829 C C . ASN A 1 105 ? -3.945 7.318 7.899 1.00 98.56 105 ASN A C 1
ATOM 831 O O . ASN A 1 105 ? -3.935 7.901 6.812 1.00 98.56 105 ASN A O 1
ATOM 835 N N . TYR A 1 106 ? -5.089 7.095 8.550 1.00 98.56 106 TYR A N 1
ATOM 836 C CA . TYR A 1 106 ? -6.368 7.597 8.050 1.00 98.56 106 TYR A CA 1
ATOM 837 C C . TYR A 1 106 ? -6.439 9.129 8.030 1.00 98.56 106 TYR A C 1
ATOM 839 O O . TYR A 1 106 ? -7.003 9.691 7.093 1.00 98.56 106 TYR A O 1
ATOM 847 N N . GLU A 1 107 ? -5.852 9.831 8.997 1.00 98.25 107 GLU A N 1
ATOM 848 C CA . GLU A 1 107 ? -5.781 11.296 8.981 1.00 98.25 107 GLU A CA 1
ATOM 849 C C . GLU A 1 107 ? -4.917 11.811 7.823 1.00 98.25 107 GLU A C 1
ATOM 851 O O . GLU A 1 107 ? -5.318 12.756 7.137 1.00 98.25 107 GLU A O 1
ATOM 856 N N . LYS A 1 108 ? -3.781 11.163 7.536 1.00 98.25 108 LYS A N 1
ATOM 857 C CA . LYS A 1 108 ? -2.971 11.462 6.341 1.00 98.25 108 LYS A CA 1
ATOM 858 C C . LYS A 1 108 ? -3.764 11.218 5.052 1.00 98.25 108 LYS A C 1
ATOM 860 O O . LYS A 1 108 ? -3.829 12.104 4.201 1.00 98.25 108 LYS A O 1
ATOM 865 N N . ALA A 1 109 ? -4.464 10.086 4.940 1.00 98.38 109 ALA A N 1
ATOM 866 C CA . ALA A 1 109 ? -5.355 9.809 3.810 1.00 98.38 109 ALA A CA 1
ATOM 867 C C . ALA A 1 109 ? -6.455 10.881 3.656 1.00 98.38 109 ALA A C 1
ATOM 869 O O . ALA A 1 109 ? -6.737 11.339 2.547 1.00 98.38 109 ALA A O 1
ATOM 870 N N . LEU A 1 110 ? -7.059 11.330 4.761 1.00 98.19 110 LEU A N 1
ATOM 871 C CA . LEU A 1 110 ? -8.109 12.350 4.748 1.00 98.19 110 LEU A CA 1
ATOM 872 C C . LEU A 1 110 ? -7.608 13.702 4.224 1.00 98.19 110 LEU A C 1
ATOM 874 O O . LEU A 1 110 ? -8.347 14.387 3.517 1.00 98.19 110 LEU A O 1
ATOM 878 N N . LYS A 1 111 ? -6.370 14.087 4.556 1.00 97.44 111 LYS A N 1
ATOM 879 C CA . LYS A 1 111 ? -5.747 15.333 4.074 1.00 97.44 111 LYS A CA 1
ATOM 880 C C . LYS A 1 111 ? -5.544 15.329 2.556 1.00 97.44 111 LYS A C 1
ATOM 882 O O . LYS A 1 111 ? -5.688 16.370 1.925 1.00 97.44 111 LYS A O 1
ATOM 887 N N . ILE A 1 112 ? -5.247 14.165 1.980 1.00 96.62 112 ILE A N 1
ATOM 888 C CA . ILE A 1 112 ? -4.979 13.997 0.543 1.00 96.62 112 ILE A CA 1
ATOM 889 C C . ILE A 1 112 ? -6.280 13.862 -0.260 1.00 96.62 112 ILE A C 1
ATOM 891 O O . ILE A 1 112 ? -6.373 14.328 -1.397 1.00 96.62 112 ILE A O 1
ATOM 895 N N . SER A 1 113 ? -7.294 13.208 0.312 1.00 96.44 113 SER A N 1
ATOM 896 C CA . SER A 1 113 ? -8.522 12.882 -0.412 1.00 96.44 113 SER A CA 1
ATOM 897 C C . SER A 1 113 ? -9.313 14.127 -0.809 1.00 96.44 113 SER A C 1
ATOM 899 O O . SER A 1 113 ? -9.734 14.908 0.048 1.00 96.44 113 SER A O 1
ATOM 901 N N . ARG A 1 114 ? -9.596 14.240 -2.111 1.00 95.25 114 ARG A N 1
ATOM 902 C CA . ARG A 1 114 ? -10.495 15.246 -2.706 1.00 95.25 114 ARG A CA 1
ATOM 903 C C . ARG A 1 114 ? -11.897 14.703 -2.998 1.00 95.25 114 ARG A C 1
ATOM 905 O O . ARG A 1 114 ? -12.793 15.474 -3.312 1.00 95.25 114 ARG A O 1
ATOM 912 N N . ASP A 1 115 ? -12.081 13.388 -2.900 1.00 96.88 115 ASP A N 1
ATOM 913 C CA . ASP A 1 115 ? -13.367 12.730 -3.120 1.00 96.88 115 ASP A CA 1
ATOM 914 C C . ASP A 1 115 ? -14.179 12.693 -1.817 1.00 96.88 115 ASP A C 1
ATOM 916 O O . ASP A 1 115 ? -13.728 12.146 -0.806 1.00 96.88 115 ASP A O 1
ATOM 920 N N . GLU A 1 116 ? -15.375 13.282 -1.832 1.00 96.75 116 GLU A N 1
ATOM 921 C CA . GLU A 1 116 ? -16.237 13.402 -0.651 1.00 96.75 116 GLU A CA 1
ATOM 922 C C . GLU A 1 116 ? -16.741 12.054 -0.120 1.00 96.75 116 GLU A C 1
ATOM 924 O O . GLU A 1 116 ? -16.878 11.885 1.096 1.00 96.75 116 GLU A O 1
ATOM 929 N N . ALA A 1 117 ? -16.977 11.065 -0.984 1.00 97.19 117 ALA A N 1
ATOM 930 C CA . ALA A 1 117 ? -17.384 9.737 -0.536 1.00 97.19 117 ALA A CA 1
ATOM 931 C C . ALA A 1 117 ? -16.232 9.050 0.210 1.00 97.19 117 ALA A C 1
ATOM 933 O O . ALA A 1 117 ? -16.420 8.578 1.335 1.00 97.19 117 ALA A O 1
ATOM 934 N N . VAL A 1 118 ? -15.020 9.095 -0.348 1.00 96.56 118 VAL A N 1
ATOM 935 C CA . VAL A 1 118 ? -13.812 8.561 0.301 1.00 96.56 118 VAL A CA 1
ATOM 936 C C . VAL A 1 118 ? -13.531 9.282 1.622 1.00 96.56 118 VAL A C 1
ATOM 938 O O . VAL A 1 118 ? -13.234 8.638 2.630 1.00 96.56 118 VAL A O 1
ATOM 941 N N . ARG A 1 119 ? -13.677 10.612 1.670 1.00 97.94 119 ARG A N 1
ATOM 942 C CA . ARG A 1 119 ? -13.513 11.394 2.910 1.00 97.94 119 ARG A CA 1
ATOM 943 C C . ARG A 1 119 ? -14.499 10.945 3.989 1.00 97.94 119 ARG A C 1
ATOM 945 O O . ARG A 1 119 ? -14.087 10.726 5.129 1.00 97.94 119 ARG A O 1
ATOM 952 N N . ARG A 1 120 ? -15.775 10.742 3.639 1.00 97.94 120 ARG A N 1
ATOM 953 C CA . ARG A 1 120 ? -16.806 10.239 4.567 1.00 97.94 120 ARG A CA 1
ATOM 954 C C . ARG A 1 120 ? -16.485 8.838 5.085 1.00 97.94 120 ARG A C 1
ATOM 956 O O . ARG A 1 120 ? -16.684 8.578 6.272 1.00 97.94 120 ARG A O 1
ATOM 963 N N . GLU A 1 121 ? -15.986 7.940 4.237 1.00 96.94 121 GLU A N 1
ATOM 964 C CA . GLU A 1 121 ? -15.535 6.607 4.664 1.00 96.94 121 GLU A CA 1
ATOM 965 C C . GLU A 1 121 ? -14.404 6.698 5.693 1.00 96.94 121 GLU A C 1
ATOM 967 O O . GLU A 1 121 ? -14.483 6.087 6.762 1.00 96.94 121 GLU A O 1
ATOM 972 N N . ILE A 1 122 ? -13.384 7.509 5.405 1.00 97.69 122 ILE A N 1
ATOM 973 C CA . ILE A 1 122 ? -12.233 7.703 6.293 1.00 97.69 122 ILE A CA 1
ATOM 974 C C . ILE A 1 122 ? -12.672 8.320 7.628 1.00 97.69 122 ILE A C 1
ATOM 976 O O . ILE A 1 122 ? -12.271 7.859 8.693 1.00 97.69 122 ILE A O 1
ATOM 980 N N . GLN A 1 123 ? -13.554 9.319 7.607 1.00 97.62 123 GLN A N 1
ATOM 981 C CA . GLN A 1 123 ? -14.089 9.925 8.829 1.00 97.62 123 GLN A CA 1
ATOM 982 C C . GLN A 1 123 ? -14.878 8.928 9.685 1.00 97.62 123 GLN A C 1
ATOM 984 O O . GLN A 1 123 ? -14.770 8.964 10.912 1.00 97.62 123 GLN A O 1
ATOM 989 N N . LYS A 1 124 ? -15.659 8.028 9.071 1.00 96.31 124 LYS A N 1
ATOM 990 C CA . LYS A 1 124 ? -16.341 6.947 9.803 1.00 96.31 124 LYS A CA 1
ATOM 991 C C . LYS A 1 124 ? -15.326 6.035 10.487 1.00 96.31 124 LYS A C 1
ATOM 993 O O . LYS A 1 124 ? -15.484 5.757 11.671 1.00 96.31 124 LYS A O 1
ATOM 998 N N . LYS A 1 125 ? -14.267 5.632 9.778 1.00 96.12 125 LYS A N 1
ATOM 999 C CA . LYS A 1 125 ? -13.168 4.842 10.352 1.00 96.12 125 LYS A CA 1
ATOM 1000 C C . LYS A 1 125 ? -12.512 5.548 11.536 1.00 96.12 125 LYS A C 1
ATOM 1002 O O . LYS A 1 125 ? -12.443 4.975 12.616 1.00 96.12 125 LYS A O 1
ATOM 1007 N N . LEU A 1 126 ? -12.149 6.819 11.390 1.00 96.19 126 LEU A N 1
ATOM 1008 C CA . LEU A 1 126 ? -11.556 7.611 12.474 1.00 96.19 126 LEU A CA 1
ATOM 1009 C C . LEU A 1 126 ? -12.456 7.717 13.712 1.00 96.19 126 LEU A C 1
ATOM 1011 O O . LEU A 1 126 ? -11.956 7.654 14.832 1.00 96.19 126 LEU A O 1
ATOM 1015 N N . LYS A 1 127 ? -13.777 7.848 13.540 1.00 94.69 127 LYS A N 1
ATOM 1016 C CA . LYS A 1 127 ? -14.727 7.860 14.668 1.00 94.69 127 LYS A CA 1
ATOM 1017 C C . LYS A 1 127 ? -14.749 6.541 15.440 1.00 94.69 127 LYS A C 1
ATOM 1019 O O . LYS A 1 127 ? -14.947 6.576 16.646 1.00 94.69 127 LYS A O 1
ATOM 1024 N N . LEU A 1 128 ? -14.559 5.412 14.756 1.00 92.50 128 LEU A N 1
ATOM 1025 C CA . LEU A 1 128 ? -14.506 4.087 15.382 1.00 92.50 128 LEU A CA 1
ATOM 1026 C C . LEU A 1 128 ? -13.176 3.836 16.107 1.00 92.50 128 LEU A C 1
ATOM 1028 O O . LEU A 1 128 ? -13.150 3.087 17.076 1.00 92.50 128 LEU A O 1
ATOM 1032 N N . LEU A 1 129 ? -12.087 4.452 15.635 1.00 90.19 129 LEU A N 1
ATOM 1033 C CA . LEU A 1 129 ? -10.743 4.278 16.198 1.00 90.19 129 LEU A CA 1
ATOM 1034 C C . LEU A 1 129 ? -10.450 5.209 17.374 1.00 90.19 129 LEU A C 1
ATOM 1036 O O . LEU A 1 129 ? -9.668 4.853 18.255 1.00 90.19 129 LEU A O 1
ATOM 1040 N N . LYS A 1 130 ? -11.068 6.395 17.414 1.00 75.88 130 LYS A N 1
ATOM 1041 C CA . LYS A 1 130 ? -10.997 7.255 18.598 1.00 75.88 130 LYS A CA 1
ATOM 1042 C C . LYS A 1 130 ?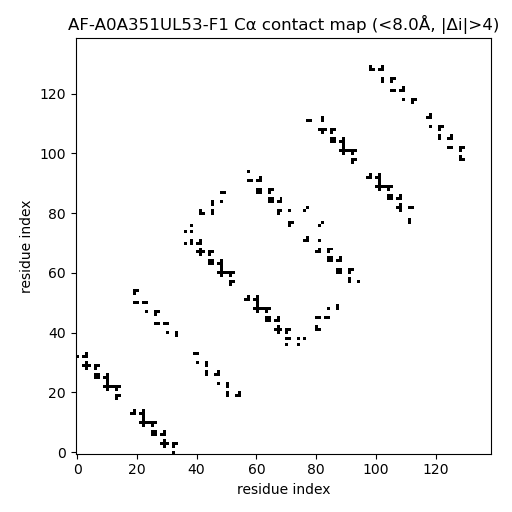 -11.705 6.536 19.747 1.00 75.88 130 LYS A C 1
ATOM 1044 O O . LYS A 1 130 ? -12.840 6.098 19.555 1.00 75.88 130 LYS A O 1
ATOM 1049 N N . PRO A 1 131 ? -11.085 6.420 20.935 1.00 61.09 131 PRO A N 1
ATOM 1050 C CA . PRO A 1 131 ? -11.775 5.840 22.071 1.00 61.09 131 PRO A CA 1
ATOM 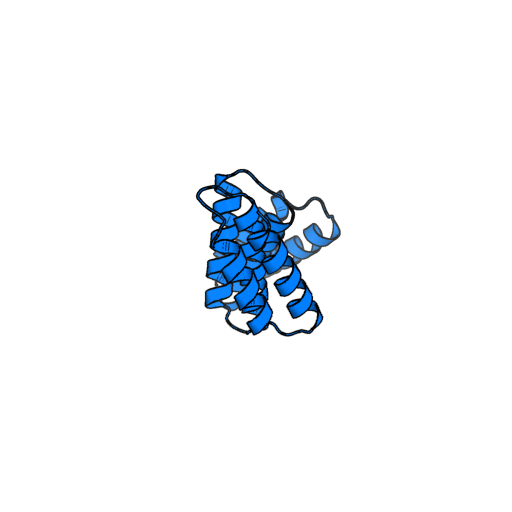1051 C C . PRO A 1 131 ? -13.060 6.636 22.290 1.00 61.09 131 PRO A C 1
ATOM 1053 O O . PRO A 1 131 ? -13.022 7.863 22.429 1.00 61.09 131 PRO A O 1
ATOM 1056 N N . VAL A 1 132 ? -14.202 5.943 22.299 1.00 51.22 132 VAL A N 1
ATOM 1057 C CA . VAL A 1 132 ? -15.439 6.506 22.841 1.00 51.22 132 VAL A CA 1
ATOM 1058 C C . VAL A 1 132 ? -15.052 7.014 24.220 1.00 51.22 132 VAL A C 1
ATOM 1060 O O . VAL A 1 132 ? -14.594 6.218 25.043 1.00 51.22 132 VAL A O 1
ATOM 1063 N N . ARG A 1 133 ? -15.141 8.332 24.456 1.00 47.41 133 ARG A N 1
ATOM 1064 C CA . ARG A 1 133 ? -14.982 8.879 25.806 1.00 47.41 133 ARG A CA 1
ATOM 1065 C C . ARG A 1 133 ? -15.906 8.045 26.683 1.00 47.41 133 ARG A C 1
ATOM 1067 O O . ARG A 1 133 ? -17.123 8.159 26.550 1.00 47.41 133 ARG A O 1
ATOM 1074 N N . LYS A 1 134 ? -15.346 7.178 27.534 1.00 44.91 134 LYS A N 1
ATOM 1075 C CA . LYS A 1 134 ? -16.112 6.614 28.636 1.00 44.91 134 LYS A CA 1
ATOM 1076 C C . LYS A 1 134 ? -16.534 7.838 29.427 1.00 44.91 134 LYS A C 1
ATOM 1078 O O . LYS A 1 134 ? -15.691 8.514 30.013 1.00 44.91 134 LYS A O 1
ATOM 1083 N N . ILE A 1 135 ? -17.811 8.194 29.331 1.00 46.62 135 ILE A N 1
ATOM 1084 C CA . ILE A 1 135 ? -18.404 9.134 30.263 1.00 46.62 135 ILE A CA 1
ATOM 1085 C C . ILE A 1 135 ? -18.269 8.413 31.599 1.00 46.62 135 ILE A C 1
ATOM 1087 O O . ILE A 1 135 ? -19.012 7.474 31.880 1.00 46.62 135 ILE A O 1
ATOM 1091 N N . ASN A 1 136 ? -17.244 8.769 32.370 1.00 44.56 136 ASN A N 1
ATOM 1092 C CA . ASN A 1 136 ? -17.196 8.418 33.774 1.00 44.56 136 ASN A CA 1
ATOM 1093 C C . ASN A 1 136 ? -18.346 9.189 34.412 1.00 44.56 136 ASN A C 1
ATOM 1095 O O . ASN A 1 136 ? -18.186 10.338 34.813 1.00 44.56 136 ASN A O 1
ATOM 1099 N N . VAL A 1 137 ? -19.521 8.565 34.465 1.00 52.22 137 VAL A N 1
ATOM 1100 C CA . VAL A 1 137 ? -20.562 8.955 35.411 1.00 52.22 137 VAL A CA 1
ATOM 1101 C C . VAL A 1 137 ? -20.109 8.383 36.754 1.00 52.22 137 VAL A C 1
ATOM 1103 O O . VAL A 1 137 ? -20.531 7.309 37.179 1.00 52.22 137 VAL A O 1
ATOM 1106 N N . GLY A 1 138 ? -19.101 9.038 37.333 1.00 53.47 138 GLY A N 1
ATOM 1107 C CA . GLY A 1 138 ? -18.662 8.810 38.702 1.00 53.47 138 GLY A CA 1
ATOM 1108 C C . GLY A 1 138 ? -19.659 9.485 39.631 1.00 53.47 138 GLY A C 1
ATOM 1109 O O . GLY A 1 138 ? -19.937 10.668 39.458 1.00 53.47 138 GLY A O 1
ATOM 1110 N N . LYS A 1 139 ? -20.230 8.663 40.509 1.00 43.62 139 LYS A N 1
ATOM 1111 C CA . LYS A 1 139 ? -21.260 8.966 41.504 1.00 43.62 139 LYS A CA 1
ATOM 1112 C C . LYS A 1 139 ? -20.811 9.993 42.535 1.00 43.62 139 LYS A C 1
ATOM 1114 O O . LYS A 1 139 ? -19.595 10.021 42.823 1.00 43.62 139 LYS A O 1
#

Secondary structure (DSSP, 8-state):
-HHHHHHHHHHHHHHHTT-HHHHHHHHHHHHTT--TT-THHHHHHHHHHHHHHHTT-HHHHHHHHHHHHHHHHHTT--SHHHHHHHHHHHHHHHHTT-HHHHHHHHHHHHHH---HHHHHHHHHHHHHHSPP-------

Radius of gyration: 16.96 Å; Cα contacts (8 Å, |Δi|>4): 177; chains: 1; bounding box: 38×30×64 Å

Sequence (139 aa):
MPVYKDCVARGEKAISLKKYSSAMKEFTKALVPLKGEDARKIYVYERLGWLNIKLNDIDSAQGYYLTATYQAEKLELFGKEALNSYRGAAYCFEKRGDNASAAENYEKALKISRDEAVRREIQKKLKLLKPVRKINVGK

Nearest PDB structures (foldseek):
  3fwv-assembly2_B  TM=7.782E-01  e=2.317E-04  Homo sapiens
  2nc9-assembly1_A  TM=8.356E-01  e=3.952E-04  Homo sapiens
  3esk-assembly1_A  TM=8.115E-01  e=4.572E-04  Homo sapiens
  4gcn-assembly2_B  TM=7.649E-01  e=1.207E-03  Caenorhabditis elegans
  9e8g-assembly1_a  TM=7.663E-01  e=9.999E-02  Homo sapiens

pLDDT: mean 93.99, std 12.35, range [43.62, 98.88]

Solvent-accessible surface area (backbone atoms only — not comparable to full-atom values): 7157 Å² total; per-residue (Å²): 116,67,67,40,55,54,21,43,52,52,15,52,53,23,47,80,69,68,35,46,73,60,14,45,55,24,36,57,58,27,47,71,84,58,60,90,91,44,72,66,50,26,49,44,25,27,51,47,13,54,41,24,52,76,69,73,34,52,67,63,12,28,55,26,7,49,50,14,35,52,52,20,62,76,67,72,45,74,48,72,47,29,34,50,10,24,46,49,27,13,52,35,26,50,76,72,66,38,37,66,63,14,38,55,26,34,52,55,22,47,73,56,49,85,48,68,66,61,37,54,52,42,52,53,51,44,62,72,49,46,78,75,78,75,78,77,83,74,130

Foldseek 3Di:
DVLLVVLCVQLVVCVVVVVLVRSLVSLVSSCVPPDDLRLVLLVSLLSNLVSCVSVVNLPSSLVSLVVSLVSCVVVVPLDPSNLSSLCSNLVSCVVVVNLVSSLVSLVVSLVSDPDPVSNVVSVVSNVVSPPPPPPPPPD

Mean predicted aligned error: 4.41 Å